Protein AF-A0A357L5Q2-F1 (afdb_monomer_lite)

Sequence (98 aa):
MSYLEINDPRYGQFDAEALRKRGLELRETYQNAAPFPHIAIDDFLPAQLLDLCLAEFPAKADPDSRTFDRDQERFKTSFNPDYLSPPLRAFFYSLNSR

Secondary structure (DSSP, 8-state):
--SS--SBTTTTB--HHHHHHHHHHHHHHHHH-SSSS----TT-S-HHHHHHHHHHS-SS--TT-EE--STTTTT-EE--GGGS-HHHHHHHHHTS--

Radius of gyration: 16.2 Å; chains: 1; bounding box: 35×40×32 Å

Foldseek 3Di:
DALFDQPDLLQQAGDPVVVVVSCVVCVCVQCPDPPHRDDDGPNNDPVVSVVVCVVFPDPDADPPKDADDDPVRHRDIDHDLVPTDSSSSSNVVNPDDD

pLDDT: mean 89.36, std 9.87, range [54.5, 98.25]

Structure (mmCIF, N/CA/C/O backbone):
data_AF-A0A357L5Q2-F1
#
_entry.id   AF-A0A357L5Q2-F1
#
loop_
_atom_site.group_PDB
_atom_site.id
_atom_site.type_symbol
_atom_site.label_atom_id
_atom_site.label_alt_id
_atom_site.label_comp_id
_atom_site.label_asym_id
_atom_site.label_entity_id
_atom_site.label_seq_id
_atom_site.pdbx_PDB_ins_code
_atom_site.Cartn_x
_atom_site.Cartn_y
_atom_site.Cartn_z
_atom_site.occupancy
_atom_site.B_iso_or_equiv
_atom_site.auth_seq_id
_atom_site.auth_comp_id
_atom_site.auth_asym_id
_atom_site.auth_atom_id
_atom_site.pdbx_PDB_model_num
ATOM 1 N N . MET A 1 1 ? -13.020 10.917 -5.264 1.00 75.12 1 MET A N 1
ATOM 2 C CA . MET A 1 1 ? -11.844 11.562 -4.634 1.00 75.12 1 MET A CA 1
ATOM 3 C C . MET A 1 1 ? -11.209 10.494 -3.772 1.00 75.12 1 MET A C 1
ATOM 5 O O . MET A 1 1 ? -11.973 9.775 -3.143 1.00 75.12 1 MET A O 1
ATOM 9 N N . SER A 1 2 ? -9.886 10.332 -3.794 1.00 87.38 2 SER A N 1
ATOM 10 C CA . SER A 1 2 ? -9.247 9.295 -2.981 1.00 87.38 2 SER A CA 1
ATOM 11 C C . SER A 1 2 ? -9.364 9.603 -1.490 1.00 87.38 2 SER A C 1
ATOM 13 O O . SER A 1 2 ? -9.449 10.765 -1.092 1.00 87.38 2 SER A O 1
ATOM 15 N N . TYR A 1 3 ? -9.368 8.558 -0.667 1.00 89.56 3 TYR A N 1
ATOM 16 C CA . TYR A 1 3 ? -9.399 8.680 0.784 1.00 89.56 3 TYR A CA 1
ATOM 17 C C . TYR A 1 3 ? -8.093 9.270 1.328 1.00 89.56 3 TYR A C 1
ATOM 19 O O . TYR A 1 3 ? -8.112 10.179 2.164 1.00 89.56 3 TYR A O 1
ATOM 27 N N . LEU A 1 4 ? -6.956 8.764 0.836 1.00 88.00 4 LEU A N 1
ATOM 28 C CA . LEU A 1 4 ? -5.644 9.327 1.119 1.00 88.00 4 LEU A CA 1
ATOM 29 C C . LEU A 1 4 ? -5.232 10.325 0.039 1.00 88.00 4 LEU A C 1
ATOM 31 O O . LEU A 1 4 ? -5.414 10.094 -1.160 1.00 88.00 4 LEU A O 1
ATOM 35 N N . GLU A 1 5 ? -4.620 11.415 0.487 1.00 80.69 5 GLU A N 1
ATOM 36 C CA . GLU A 1 5 ? -3.952 12.391 -0.366 1.00 80.69 5 GLU A CA 1
ATOM 37 C C . GLU A 1 5 ? -2.437 12.203 -0.244 1.00 80.69 5 GLU A C 1
ATOM 39 O O . GLU A 1 5 ? -1.910 11.946 0.841 1.00 80.69 5 GLU A O 1
ATOM 44 N N . ILE A 1 6 ? -1.735 12.292 -1.374 1.00 76.00 6 ILE A N 1
ATOM 45 C CA . ILE A 1 6 ? -0.275 12.181 -1.440 1.00 76.00 6 ILE A CA 1
ATOM 46 C C . ILE A 1 6 ? 0.258 13.555 -1.825 1.00 76.00 6 ILE A C 1
ATOM 48 O O . ILE A 1 6 ? -0.029 14.048 -2.915 1.00 76.00 6 ILE A O 1
ATOM 52 N N . ASN A 1 7 ? 1.032 14.163 -0.926 1.00 68.88 7 ASN A N 1
ATOM 53 C CA . ASN A 1 7 ? 1.482 15.550 -1.061 1.00 68.88 7 ASN A CA 1
ATOM 54 C C . ASN A 1 7 ? 2.486 15.753 -2.206 1.00 68.88 7 ASN A C 1
ATOM 56 O O . ASN A 1 7 ? 2.538 16.834 -2.788 1.00 68.88 7 ASN A O 1
ATOM 60 N N . ASP A 1 8 ? 3.272 14.726 -2.552 1.00 67.38 8 ASP A N 1
ATOM 61 C CA . ASP A 1 8 ? 4.082 14.719 -3.774 1.00 67.38 8 ASP A CA 1
ATOM 62 C C . ASP A 1 8 ? 4.066 13.324 -4.430 1.00 67.38 8 ASP A C 1
ATOM 64 O O . ASP A 1 8 ? 4.681 12.390 -3.899 1.00 67.38 8 ASP A O 1
ATOM 68 N N . PRO A 1 9 ? 3.415 13.157 -5.596 1.00 56.22 9 PRO A N 1
ATOM 69 C CA . PRO A 1 9 ? 3.390 11.881 -6.310 1.00 56.22 9 PRO A CA 1
ATOM 70 C C . PRO A 1 9 ? 4.777 11.423 -6.796 1.00 56.22 9 PRO A C 1
ATOM 72 O O . PRO A 1 9 ? 4.940 10.253 -7.126 1.00 56.22 9 PRO A O 1
ATOM 75 N N . ARG A 1 10 ? 5.796 12.296 -6.816 1.00 54.50 10 ARG A N 1
ATOM 76 C CA . ARG A 1 10 ? 7.177 11.941 -7.197 1.00 54.50 10 ARG A CA 1
ATOM 77 C C . ARG A 1 10 ? 7.962 11.277 -6.067 1.00 54.50 10 ARG A C 1
ATOM 79 O O . ARG A 1 10 ? 8.932 10.579 -6.347 1.00 54.50 10 ARG A O 1
ATOM 86 N N . TYR A 1 11 ? 7.565 11.498 -4.812 1.00 58.81 11 TYR A N 1
ATOM 87 C CA . TYR A 1 11 ? 8.272 10.981 -3.633 1.00 58.81 11 TYR A CA 1
ATOM 88 C C . TYR A 1 11 ? 7.396 10.131 -2.708 1.00 58.81 11 TYR A C 1
ATOM 90 O O . TYR A 1 11 ? 7.904 9.606 -1.720 1.00 58.81 11 TYR A O 1
ATOM 98 N N . GLY A 1 12 ? 6.097 10.002 -3.001 1.00 58.94 12 GLY A N 1
ATOM 99 C CA . GLY A 1 12 ? 5.170 9.154 -2.251 1.00 58.94 12 GLY A CA 1
ATOM 100 C C . GLY A 1 12 ? 4.988 9.569 -0.792 1.00 58.94 12 GLY A C 1
ATOM 101 O O . GLY A 1 12 ? 4.481 8.782 -0.001 1.00 58.94 12 GLY A O 1
ATOM 102 N N . GLN A 1 13 ? 5.424 10.768 -0.400 1.00 70.75 13 GLN A N 1
ATOM 103 C CA . GLN A 1 13 ? 5.435 11.160 1.004 1.00 70.75 13 GLN A CA 1
ATOM 104 C C . GLN A 1 13 ? 4.014 11.439 1.480 1.00 70.75 13 GLN A C 1
ATOM 106 O O . GLN A 1 13 ? 3.340 12.354 1.001 1.00 70.75 13 GLN A O 1
ATOM 111 N N . PHE A 1 14 ? 3.581 10.635 2.441 1.00 80.06 14 PHE A N 1
ATOM 112 C CA . PHE A 1 14 ? 2.357 10.882 3.172 1.00 80.06 14 PHE A CA 1
ATOM 113 C C . PHE A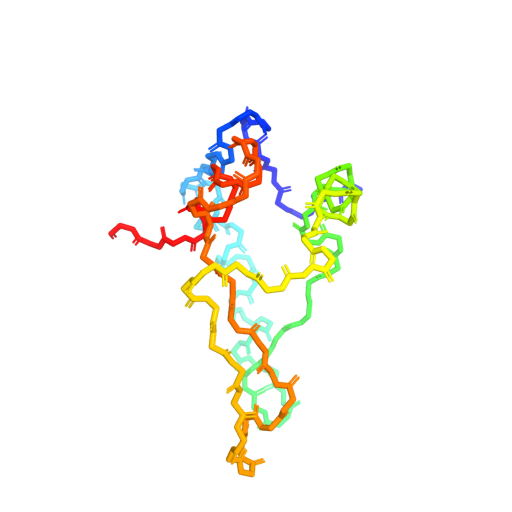 1 14 ? 2.583 11.953 4.235 1.00 80.06 14 PHE A C 1
ATOM 115 O O . PHE A 1 14 ? 3.619 11.980 4.903 1.00 80.06 14 PHE A O 1
ATOM 122 N N . ASP A 1 15 ? 1.578 12.796 4.436 1.00 84.44 15 ASP A N 1
ATOM 123 C CA . ASP A 1 15 ? 1.506 13.637 5.622 1.00 84.44 15 ASP A CA 1
ATOM 124 C C . ASP A 1 15 ? 1.113 12.777 6.827 1.00 84.44 15 ASP A C 1
ATOM 126 O O . ASP A 1 15 ? -0.023 12.311 6.937 1.00 84.44 15 ASP A O 1
ATOM 130 N N . ALA A 1 16 ? 2.062 12.551 7.734 1.00 83.69 16 ALA A N 1
ATOM 131 C CA . ALA A 1 16 ? 1.845 11.722 8.913 1.00 83.69 16 ALA A CA 1
ATOM 132 C C . ALA A 1 16 ? 0.735 12.264 9.832 1.00 83.69 16 ALA A C 1
ATOM 134 O O . ALA A 1 16 ? 0.016 11.476 10.452 1.00 83.69 16 ALA A O 1
ATOM 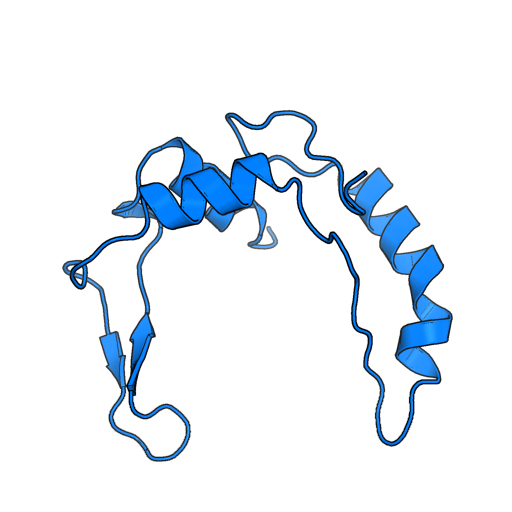135 N N . GLU A 1 17 ? 0.569 13.587 9.924 1.00 87.62 17 GLU A N 1
ATOM 136 C CA . GLU A 1 17 ? -0.477 14.200 10.741 1.00 87.62 17 GLU A CA 1
ATOM 137 C C . GLU A 1 17 ? -1.850 13.998 10.093 1.00 87.62 17 GLU A C 1
ATOM 139 O O . GLU A 1 17 ? -2.790 13.542 10.758 1.00 87.62 17 GLU A O 1
ATOM 144 N N . ALA A 1 18 ? -1.948 14.231 8.780 1.00 88.19 18 ALA A N 1
ATOM 145 C CA . ALA A 1 18 ? -3.174 13.973 8.030 1.00 88.19 18 ALA A CA 1
ATOM 146 C C . ALA A 1 18 ? -3.569 12.487 8.089 1.00 88.19 18 ALA A C 1
ATOM 148 O O . ALA A 1 18 ? -4.726 12.168 8.372 1.00 88.19 18 ALA A O 1
ATOM 149 N N . LEU A 1 19 ? -2.610 11.567 7.914 1.00 88.31 19 LEU A N 1
ATOM 150 C CA . LEU A 1 19 ? -2.844 10.126 8.045 1.00 88.31 19 LEU A CA 1
ATOM 151 C C . LEU A 1 19 ? -3.334 9.746 9.441 1.00 88.31 19 LEU A C 1
ATOM 153 O O . LEU A 1 19 ? -4.278 8.968 9.577 1.00 88.31 19 LEU A O 1
ATOM 157 N N . ARG A 1 20 ? -2.725 10.303 10.493 1.00 90.19 20 ARG A N 1
ATOM 158 C CA . ARG A 1 20 ? -3.146 10.037 11.872 1.00 90.19 20 ARG A CA 1
ATOM 159 C C . ARG A 1 20 ? -4.586 10.485 12.100 1.00 90.19 20 ARG A C 1
ATOM 161 O O . ARG A 1 20 ? -5.352 9.750 12.723 1.00 90.19 20 ARG A O 1
ATOM 168 N N . LYS A 1 21 ? -4.970 11.651 11.576 1.00 93.25 21 LYS A N 1
ATOM 169 C CA . LYS A 1 21 ? -6.350 12.142 11.642 1.00 93.25 21 LYS A CA 1
ATOM 170 C C . LYS A 1 21 ? -7.317 11.186 10.935 1.00 93.25 21 LYS A C 1
ATOM 172 O O . LYS A 1 21 ? -8.288 10.757 11.553 1.00 93.25 21 LYS A O 1
ATOM 177 N N . ARG A 1 22 ? -7.000 10.767 9.705 1.00 92.31 22 ARG A N 1
ATOM 178 C CA . ARG A 1 22 ? -7.778 9.762 8.953 1.00 92.31 22 ARG A CA 1
ATOM 179 C C . ARG A 1 22 ? -7.899 8.429 9.692 1.00 92.31 22 ARG A C 1
ATOM 181 O O . ARG A 1 22 ? -8.951 7.800 9.669 1.00 92.31 22 ARG A O 1
ATOM 188 N N . GLY A 1 23 ? -6.841 7.989 10.368 1.00 92.50 23 GLY A N 1
ATOM 189 C CA . GLY A 1 23 ? -6.872 6.774 11.183 1.00 92.50 23 GLY A CA 1
ATOM 190 C C . GLY A 1 23 ? -7.811 6.890 12.387 1.00 92.50 23 GLY A C 1
ATOM 191 O O . GLY A 1 23 ? -8.524 5.941 12.706 1.00 92.50 23 GLY A O 1
ATOM 192 N N . LEU A 1 24 ? -7.853 8.058 13.039 1.00 95.94 24 LEU A N 1
ATOM 193 C CA . LEU A 1 24 ? -8.775 8.316 14.151 1.00 95.94 24 LEU A CA 1
ATOM 194 C C . LEU A 1 24 ? -10.240 8.329 13.696 1.00 95.94 24 LEU A C 1
ATOM 196 O O . LEU A 1 24 ? -11.082 7.803 14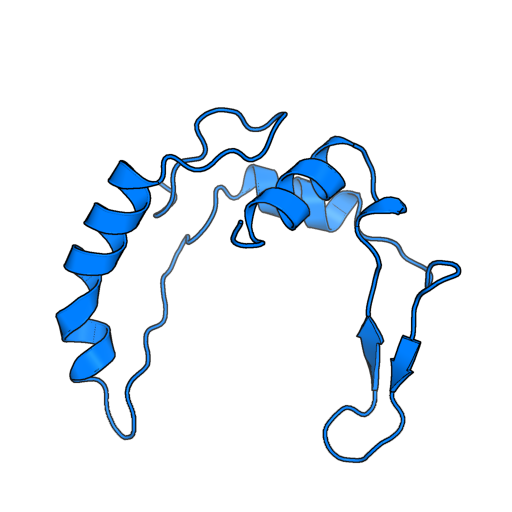.418 1.00 95.94 24 LEU A O 1
ATOM 200 N N . GLU A 1 25 ? -10.527 8.858 12.502 1.00 95.50 25 GLU A N 1
ATOM 201 C CA . GLU A 1 25 ? -11.871 8.857 11.897 1.00 95.50 25 GLU A CA 1
ATOM 202 C C . GLU A 1 25 ? -12.417 7.429 11.698 1.00 95.50 25 GLU A C 1
ATOM 204 O O . GLU A 1 25 ? -13.603 7.184 11.902 1.00 95.50 25 GLU A O 1
ATOM 209 N N . LEU A 1 26 ? -11.552 6.466 11.360 1.00 96.50 26 LEU A N 1
ATOM 210 C CA . LEU A 1 26 ? -11.937 5.073 11.081 1.00 96.50 26 LEU A CA 1
ATOM 211 C C . LEU A 1 26 ? -11.846 4.137 12.291 1.00 96.50 26 LEU A C 1
ATOM 213 O O . LEU A 1 26 ? -12.199 2.958 12.192 1.00 96.50 26 LEU A O 1
ATOM 217 N N . ARG A 1 27 ? -11.361 4.640 13.431 1.00 97.31 27 ARG A N 1
ATOM 218 C CA . ARG A 1 27 ? -11.050 3.829 14.612 1.00 97.31 27 ARG A CA 1
ATOM 219 C C . ARG A 1 27 ? -12.248 3.013 15.087 1.00 97.31 27 ARG A C 1
ATOM 221 O O . ARG A 1 27 ? -12.104 1.815 15.313 1.00 97.31 27 ARG A O 1
ATOM 228 N N . GLU A 1 28 ? -13.401 3.650 15.265 1.00 97.88 28 GLU A N 1
ATOM 229 C CA . GLU A 1 28 ? -14.590 2.974 15.794 1.00 97.88 28 GLU A CA 1
ATOM 230 C C . GLU A 1 28 ? -15.135 1.939 14.810 1.00 97.88 28 GLU A C 1
ATOM 232 O O . GLU A 1 28 ? -15.468 0.829 15.222 1.00 97.88 28 GLU A O 1
ATOM 237 N N . THR A 1 29 ? -15.154 2.262 13.513 1.00 97.44 29 THR A N 1
ATOM 238 C CA . THR A 1 29 ? -15.563 1.332 12.454 1.00 97.44 29 THR A CA 1
ATOM 239 C C . THR A 1 29 ? -14.699 0.076 12.465 1.00 97.44 29 THR A C 1
ATOM 241 O O . THR A 1 29 ? -15.235 -1.026 12.487 1.00 97.44 29 THR A O 1
ATOM 244 N N . TYR A 1 30 ? -13.372 0.229 12.528 1.00 98.06 30 TYR A N 1
ATOM 245 C CA . TYR A 1 30 ? -12.454 -0.906 12.622 1.00 98.06 30 TYR A CA 1
ATOM 246 C C . TYR A 1 30 ? -12.671 -1.725 13.903 1.00 98.06 30 TYR A C 1
ATOM 248 O O . TYR A 1 30 ? -12.777 -2.947 13.842 1.00 98.06 30 TYR A O 1
ATOM 256 N N . GLN A 1 31 ? -12.736 -1.062 15.066 1.00 98.25 31 GLN A N 1
ATOM 257 C CA . GLN A 1 31 ? -12.803 -1.726 16.375 1.00 98.25 31 GLN A CA 1
ATOM 258 C C . GLN A 1 31 ? -14.097 -2.517 16.582 1.00 98.25 31 GLN A C 1
ATOM 260 O O . GLN A 1 31 ? -14.065 -3.566 17.222 1.00 98.25 31 GLN A O 1
ATOM 265 N N . ASN A 1 32 ? -15.212 -2.017 16.052 1.00 98.12 32 ASN A N 1
ATOM 266 C CA . ASN A 1 32 ? -16.537 -2.588 16.279 1.00 98.12 32 ASN A CA 1
ATOM 267 C C . ASN A 1 32 ? -16.998 -3.530 15.160 1.00 98.12 32 ASN A C 1
ATOM 269 O O . ASN A 1 32 ? -18.093 -4.089 15.249 1.00 98.12 32 ASN A O 1
ATOM 273 N N . ALA A 1 33 ? -16.199 -3.711 14.106 1.00 98.12 33 ALA A N 1
ATOM 274 C CA . ALA A 1 33 ? -16.538 -4.643 13.045 1.00 98.12 33 ALA A CA 1
ATOM 275 C C . ALA A 1 33 ? -16.553 -6.094 13.563 1.00 98.12 33 ALA A C 1
ATOM 277 O O . ALA A 1 33 ? -15.733 -6.498 14.390 1.00 98.12 33 ALA A O 1
ATOM 278 N N . ALA A 1 34 ? -17.501 -6.886 13.062 1.00 95.81 34 ALA A N 1
ATOM 279 C CA . ALA A 1 34 ? -17.722 -8.276 13.455 1.00 95.81 34 ALA A CA 1
ATOM 280 C C . ALA A 1 34 ? -17.567 -9.205 12.240 1.00 95.81 34 ALA A C 1
ATOM 282 O O . ALA A 1 34 ? -17.939 -8.809 11.135 1.00 95.81 34 ALA A O 1
ATOM 283 N N . PRO A 1 35 ? -17.059 -10.440 12.405 1.00 96.50 35 PRO A N 1
ATOM 284 C CA . PRO A 1 35 ? -16.811 -11.156 13.667 1.00 96.50 35 PRO A CA 1
ATOM 285 C C . PRO A 1 35 ? -15.454 -10.863 14.334 1.00 96.50 35 PRO A C 1
ATOM 287 O O . PRO A 1 35 ? -15.172 -11.389 15.407 1.00 96.50 35 PRO A O 1
ATOM 290 N N . PHE A 1 36 ? -14.619 -10.035 13.714 1.00 97.44 36 PHE A N 1
ATOM 291 C CA . PHE A 1 36 ? -13.341 -9.562 14.246 1.00 97.44 36 PHE A CA 1
ATOM 292 C C . PHE A 1 36 ? -13.067 -8.140 13.732 1.00 97.44 36 PHE A C 1
ATOM 294 O O . PHE A 1 36 ? -13.623 -7.775 12.692 1.00 97.44 36 PHE A O 1
ATOM 301 N N . PRO A 1 37 ? -12.197 -7.357 14.398 1.00 98.25 37 PRO A N 1
ATOM 302 C CA . PRO A 1 37 ? -11.861 -6.005 13.961 1.00 98.25 37 PRO A CA 1
ATOM 303 C C . PRO A 1 37 ? -11.316 -5.972 12.529 1.00 98.25 37 PRO A C 1
ATOM 305 O O . PRO A 1 37 ? -10.308 -6.612 12.225 1.00 98.25 37 PRO A O 1
ATOM 308 N N . HIS A 1 38 ? -11.994 -5.245 11.646 1.00 97.44 38 HIS A N 1
ATOM 309 C CA . HIS A 1 38 ? -11.624 -5.094 10.241 1.00 97.44 38 HIS A CA 1
ATOM 310 C C . HIS A 1 38 ? -12.261 -3.838 9.646 1.00 97.44 38 HIS A C 1
ATOM 312 O O . HIS A 1 38 ? -13.232 -3.303 10.174 1.00 97.44 38 HIS A O 1
ATOM 318 N N . ILE A 1 39 ? -11.720 -3.367 8.526 1.00 97.38 39 ILE A N 1
ATOM 319 C CA . ILE A 1 39 ? -12.325 -2.299 7.736 1.00 97.38 39 ILE A CA 1
ATOM 320 C C . ILE A 1 39 ? -11.923 -2.452 6.269 1.00 97.38 39 ILE A C 1
ATOM 322 O O . ILE A 1 39 ? -10.802 -2.865 5.975 1.00 97.38 39 ILE A O 1
ATOM 326 N N . ALA A 1 40 ? -12.836 -2.117 5.361 1.00 95.50 40 ALA A N 1
ATOM 327 C CA . ALA A 1 40 ? -12.542 -1.886 3.953 1.00 95.50 40 ALA A CA 1
ATOM 328 C C . ALA A 1 40 ? -12.655 -0.381 3.688 1.00 95.50 40 ALA A C 1
ATOM 330 O O . ALA A 1 40 ? -13.591 0.258 4.167 1.00 95.50 40 ALA A O 1
ATOM 331 N N . ILE A 1 41 ? -11.680 0.183 2.978 1.00 95.56 41 ILE A N 1
ATOM 332 C CA . ILE A 1 41 ? -11.640 1.609 2.652 1.00 95.56 41 ILE A CA 1
ATOM 333 C C . ILE A 1 41 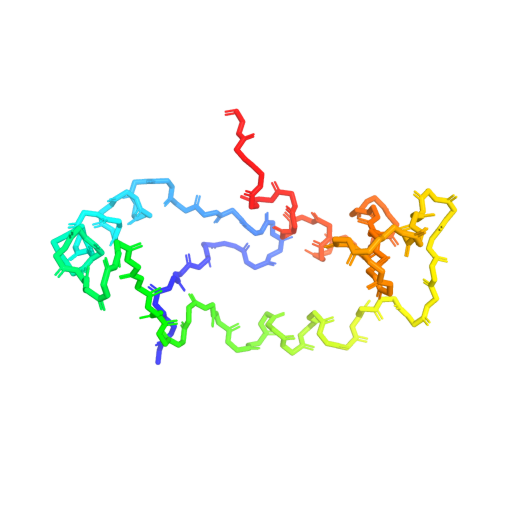? -11.680 1.724 1.135 1.00 95.56 41 ILE A C 1
ATOM 335 O O . ILE A 1 41 ? -10.722 1.343 0.459 1.00 95.56 41 ILE A O 1
ATOM 339 N N . ASP A 1 42 ? -12.790 2.236 0.618 1.00 94.81 42 ASP A N 1
ATOM 340 C CA . ASP A 1 42 ? -12.941 2.496 -0.808 1.00 94.81 42 ASP A CA 1
ATOM 341 C C . ASP A 1 42 ? -12.072 3.680 -1.240 1.00 94.81 42 ASP A C 1
ATOM 343 O O . ASP A 1 42 ? -11.772 4.580 -0.450 1.00 94.81 42 ASP A O 1
ATOM 347 N N . ASP A 1 43 ? -11.644 3.658 -2.504 1.00 94.38 43 ASP A N 1
ATOM 348 C CA . ASP A 1 43 ? -10.808 4.699 -3.109 1.00 94.38 43 ASP A CA 1
ATOM 349 C C . ASP A 1 43 ? -9.569 5.056 -2.262 1.00 94.38 43 ASP A C 1
ATOM 351 O O . ASP A 1 43 ? -9.177 6.219 -2.166 1.00 94.38 43 ASP A O 1
ATOM 355 N N . PHE A 1 44 ? -8.945 4.059 -1.616 1.00 92.12 44 PHE A N 1
ATOM 356 C CA . PHE A 1 44 ? -7.885 4.275 -0.622 1.00 92.12 44 PHE A CA 1
ATOM 357 C C . PHE A 1 44 ? -6.739 5.166 -1.131 1.00 92.12 44 PHE A C 1
ATOM 359 O O . PHE A 1 44 ? -6.287 6.058 -0.415 1.00 92.12 44 PHE A O 1
ATOM 366 N N . LEU A 1 45 ? -6.309 4.960 -2.378 1.00 90.19 45 LEU A N 1
ATOM 367 C CA . LEU A 1 45 ? -5.241 5.710 -3.042 1.00 90.19 45 LEU A CA 1
ATOM 368 C C . LEU A 1 45 ? -5.758 6.406 -4.313 1.00 90.19 45 LEU A C 1
ATOM 370 O O . LEU A 1 45 ? -6.745 5.955 -4.897 1.00 90.19 45 LEU A O 1
ATOM 374 N N . PRO A 1 46 ? -5.083 7.470 -4.789 1.00 89.69 46 PRO A N 1
ATOM 375 C CA . PRO A 1 46 ? -5.380 8.070 -6.087 1.00 89.69 46 PRO A CA 1
ATOM 376 C C . PRO A 1 46 ? -5.287 7.043 -7.225 1.00 89.69 46 PRO A C 1
ATOM 378 O O . PRO A 1 46 ? -4.270 6.363 -7.366 1.00 89.69 46 PRO A O 1
ATOM 381 N N . ALA A 1 47 ? -6.317 6.968 -8.072 1.00 91.31 47 ALA A N 1
ATOM 382 C CA . ALA A 1 47 ? -6.380 6.002 -9.173 1.00 91.31 47 ALA A CA 1
ATOM 383 C C . ALA A 1 47 ? -5.166 6.089 -10.116 1.00 91.31 47 ALA A C 1
ATOM 385 O O . ALA A 1 47 ? -4.626 5.064 -10.509 1.00 91.31 47 ALA A O 1
ATOM 386 N N . GLN A 1 48 ? -4.658 7.298 -10.385 1.00 89.44 48 GLN A N 1
ATOM 387 C CA . GLN A 1 48 ? -3.510 7.502 -11.276 1.00 89.44 48 GLN A CA 1
ATOM 388 C C . GLN A 1 48 ? -2.225 6.845 -10.753 1.00 89.44 48 GLN A C 1
ATOM 390 O O . GLN A 1 48 ? -1.375 6.432 -11.538 1.00 89.44 48 GLN A O 1
ATOM 395 N N . LEU A 1 49 ? -2.070 6.745 -9.429 1.00 88.62 49 LEU A N 1
ATOM 396 C CA . LEU A 1 49 ? -0.942 6.036 -8.832 1.00 88.62 49 LEU A CA 1
ATOM 397 C C . LEU A 1 49 ? -1.090 4.522 -9.012 1.00 88.62 49 LEU A C 1
ATOM 399 O O . LEU A 1 49 ? -0.107 3.843 -9.295 1.00 88.62 49 LEU A O 1
ATOM 403 N N . LEU A 1 50 ? -2.313 4.000 -8.889 1.00 91.19 50 LEU A N 1
ATOM 404 C CA . LEU A 1 50 ? -2.600 2.586 -9.131 1.00 91.19 50 LEU A CA 1
ATOM 405 C C . LEU A 1 50 ? -2.396 2.221 -10.608 1.00 91.19 50 LEU A C 1
ATOM 407 O O . LEU A 1 50 ? -1.803 1.184 -10.894 1.00 91.19 50 LEU A O 1
ATOM 411 N N . ASP A 1 51 ? -2.801 3.096 -11.530 1.00 93.94 51 ASP A N 1
ATOM 412 C CA . ASP A 1 51 ? -2.552 2.938 -12.966 1.00 93.94 51 ASP A CA 1
ATOM 413 C C . ASP A 1 51 ? -1.047 2.874 -13.268 1.00 93.94 51 ASP A C 1
ATOM 415 O O . ASP A 1 51 ? -0.602 2.022 -14.038 1.00 93.94 51 ASP A O 1
ATOM 419 N N . LEU A 1 52 ? -0.243 3.724 -12.615 1.00 91.88 52 LEU A N 1
ATOM 420 C CA . LEU A 1 52 ? 1.216 3.687 -12.725 1.00 91.88 52 LEU A CA 1
ATOM 421 C C . LEU A 1 52 ? 1.792 2.373 -12.180 1.00 91.88 52 LEU A C 1
ATOM 423 O O . LEU A 1 52 ? 2.636 1.758 -12.829 1.00 91.88 52 LEU A O 1
ATOM 427 N N . CYS A 1 53 ? 1.313 1.911 -11.019 1.00 92.62 53 CYS A N 1
ATOM 428 C CA . CYS A 1 53 ? 1.709 0.615 -10.474 1.00 92.62 53 CYS A CA 1
ATOM 429 C C . CYS A 1 53 ? 1.404 -0.516 -11.458 1.00 92.62 53 CYS A C 1
ATOM 431 O O . CYS A 1 53 ? 2.274 -1.343 -11.680 1.00 92.62 53 CYS A O 1
ATOM 433 N N . LEU A 1 54 ? 0.219 -0.546 -12.072 1.00 94.12 54 LEU A N 1
ATOM 434 C CA . LEU A 1 54 ? -0.150 -1.576 -13.049 1.00 94.12 54 LEU A CA 1
ATOM 435 C C . LEU A 1 54 ? 0.714 -1.523 -14.313 1.00 94.12 54 LEU A C 1
ATOM 437 O O . LEU A 1 54 ? 1.113 -2.570 -14.821 1.00 94.12 54 LEU A O 1
ATOM 441 N N . ALA A 1 55 ? 1.001 -0.322 -14.814 1.00 95.44 55 ALA A N 1
ATOM 442 C CA . ALA A 1 55 ? 1.801 -0.132 -16.018 1.00 95.44 55 ALA A CA 1
ATOM 443 C C . ALA A 1 55 ? 3.271 -0.541 -15.825 1.00 95.44 55 ALA A C 1
ATOM 445 O O . ALA A 1 55 ? 3.895 -1.046 -16.757 1.00 95.44 55 ALA A O 1
ATOM 446 N N . GLU A 1 56 ? 3.820 -0.321 -14.628 1.00 93.81 56 GLU A N 1
ATOM 447 C CA . GLU A 1 56 ? 5.244 -0.518 -14.339 1.00 93.81 56 GLU A CA 1
ATOM 448 C C . GLU A 1 56 ? 5.537 -1.740 -13.455 1.00 93.81 56 GLU A C 1
ATOM 450 O O . GLU A 1 56 ? 6.706 -2.017 -13.169 1.00 93.81 56 GLU A O 1
ATOM 455 N N . PHE A 1 57 ? 4.516 -2.494 -13.025 1.00 91.88 57 PHE A N 1
ATOM 456 C CA . PHE A 1 57 ? 4.732 -3.696 -12.221 1.00 91.88 57 PHE A CA 1
ATOM 457 C C . PHE A 1 57 ? 5.574 -4.717 -13.004 1.00 91.88 57 PHE A C 1
ATOM 459 O O . PHE A 1 57 ? 5.284 -5.004 -14.171 1.00 91.88 57 PHE A O 1
ATOM 466 N N . PRO A 1 58 ? 6.618 -5.299 -12.392 1.00 91.94 58 PRO A N 1
ATOM 467 C CA . PRO A 1 58 ? 7.528 -6.182 -13.101 1.00 91.94 58 PRO A CA 1
ATOM 468 C C . PRO A 1 58 ? 6.823 -7.463 -13.567 1.00 91.94 58 PRO A C 1
ATOM 470 O O . PRO A 1 58 ? 6.260 -8.220 -12.781 1.00 91.94 58 PRO A O 1
ATOM 473 N N . ALA A 1 59 ? 6.921 -7.756 -14.866 1.00 90.75 59 ALA A N 1
ATOM 474 C CA . ALA A 1 59 ? 6.395 -8.994 -15.451 1.00 90.75 59 ALA A CA 1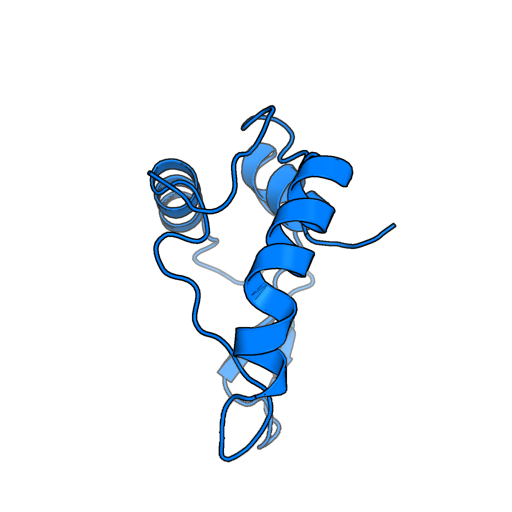
ATOM 475 C C . ALA A 1 59 ? 7.217 -10.246 -15.082 1.00 90.75 59 ALA A C 1
ATOM 477 O O . ALA A 1 59 ? 6.785 -11.373 -15.323 1.00 90.75 59 ALA A O 1
ATOM 478 N N . LYS A 1 60 ? 8.432 -10.061 -14.553 1.00 93.12 60 LYS A N 1
ATOM 479 C CA . LYS A 1 60 ? 9.348 -11.131 -14.147 1.00 93.12 60 LYS A CA 1
ATOM 480 C C . LYS A 1 60 ? 9.896 -10.837 -12.760 1.00 93.12 60 LYS A C 1
ATOM 482 O O . LYS A 1 60 ? 10.091 -9.678 -12.417 1.00 93.12 60 LYS A O 1
ATOM 487 N N . ALA A 1 61 ? 10.184 -11.899 -12.018 1.00 93.94 61 ALA A N 1
ATOM 488 C CA . ALA A 1 61 ? 10.904 -11.835 -10.755 1.00 93.94 61 ALA A CA 1
ATOM 489 C C . ALA A 1 61 ? 12.239 -11.078 -10.905 1.00 93.94 61 ALA A C 1
ATOM 491 O O . ALA A 1 61 ? 12.945 -11.242 -11.905 1.00 93.94 61 ALA A O 1
ATOM 492 N N . ASP A 1 62 ? 12.559 -10.258 -9.909 1.00 95.06 62 ASP A N 1
ATOM 493 C CA . ASP A 1 62 ? 13.854 -9.597 -9.756 1.00 95.06 62 ASP A CA 1
ATOM 494 C C . ASP A 1 62 ? 14.907 -10.558 -9.147 1.00 95.06 62 ASP A C 1
ATOM 496 O O . ASP A 1 62 ? 14.547 -11.649 -8.695 1.00 95.06 62 ASP A O 1
ATOM 500 N N . PRO A 1 63 ? 16.211 -10.215 -9.151 1.00 95.31 63 PRO A N 1
ATOM 501 C CA . PRO A 1 63 ? 17.262 -11.092 -8.624 1.00 95.31 63 PRO A CA 1
ATOM 502 C C . PRO A 1 63 ? 17.101 -11.504 -7.152 1.00 95.31 63 PRO A C 1
ATOM 504 O O . PRO A 1 63 ? 17.552 -12.590 -6.790 1.00 95.31 63 PRO A O 1
ATOM 507 N N . ASP A 1 64 ? 16.448 -10.676 -6.329 1.00 95.75 64 ASP A N 1
ATOM 508 C CA . ASP A 1 64 ? 16.210 -10.936 -4.903 1.00 95.75 64 ASP A CA 1
ATOM 509 C C . ASP A 1 64 ? 14.791 -11.469 -4.632 1.00 95.75 64 ASP A C 1
ATOM 511 O O . ASP A 1 64 ? 14.414 -11.728 -3.483 1.00 95.75 64 ASP A O 1
ATOM 515 N N . SER A 1 65 ? 13.983 -11.650 -5.679 1.00 95.19 65 SER A N 1
ATOM 516 C CA . SER A 1 65 ? 12.634 -12.182 -5.560 1.00 95.19 65 SER A CA 1
ATOM 517 C C . SER A 1 65 ? 12.649 -13.599 -5.000 1.00 95.19 65 SER A C 1
ATOM 519 O O . SER A 1 65 ? 13.400 -14.476 -5.435 1.00 95.19 65 SER A O 1
ATOM 521 N N . ARG A 1 66 ? 11.718 -13.870 -4.085 1.00 94.12 66 ARG A N 1
ATOM 522 C CA . ARG A 1 66 ? 11.495 -15.201 -3.526 1.00 94.12 66 ARG A CA 1
ATOM 523 C C . ARG A 1 66 ? 10.092 -15.663 -3.867 1.00 94.12 66 ARG A C 1
ATOM 525 O O . ARG A 1 66 ? 9.118 -15.021 -3.487 1.00 94.12 66 ARG A O 1
ATOM 532 N N . THR A 1 67 ? 10.000 -16.791 -4.566 1.00 94.06 67 THR A N 1
ATOM 533 C CA . THR A 1 67 ? 8.734 -17.510 -4.750 1.00 94.06 67 THR A CA 1
ATOM 534 C C . THR A 1 67 ? 8.600 -18.550 -3.650 1.00 94.06 67 THR A C 1
ATOM 536 O O . THR A 1 67 ? 9.545 -19.291 -3.370 1.00 94.06 67 THR A O 1
ATOM 539 N N . PHE A 1 68 ? 7.443 -18.587 -3.005 1.00 94.00 68 PHE A N 1
ATOM 540 C CA . PHE A 1 68 ? 7.208 -19.464 -1.869 1.00 94.00 68 PHE A CA 1
ATOM 541 C C . PHE A 1 68 ? 6.435 -20.723 -2.287 1.00 94.00 68 PHE A C 1
ATOM 543 O O . PHE A 1 68 ? 5.477 -20.657 -3.058 1.00 94.00 68 PHE A O 1
ATOM 550 N N . ASP A 1 69 ? 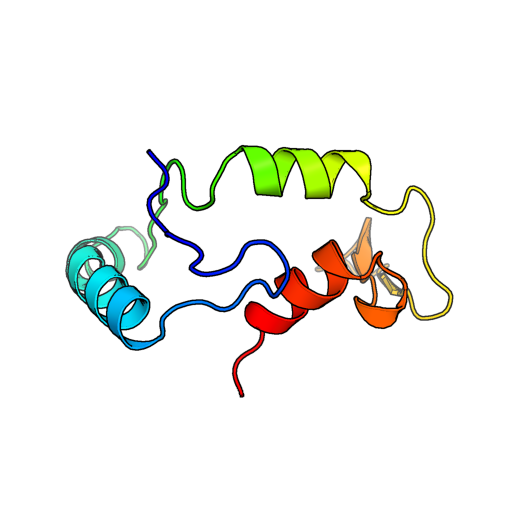6.853 -21.872 -1.749 1.00 94.12 69 ASP A N 1
ATOM 551 C CA . ASP A 1 69 ? 6.240 -23.192 -1.976 1.00 94.12 69 ASP A CA 1
ATOM 552 C C . ASP A 1 69 ? 6.000 -23.913 -0.640 1.00 94.12 69 ASP A C 1
ATOM 554 O O . ASP A 1 69 ? 6.414 -25.046 -0.411 1.00 94.12 69 ASP A O 1
ATOM 558 N N . ARG A 1 70 ? 5.389 -23.193 0.303 1.00 93.00 70 ARG A N 1
ATOM 559 C CA . ARG A 1 70 ? 4.846 -23.742 1.552 1.00 93.00 70 ARG A CA 1
ATOM 560 C C . ARG A 1 70 ? 3.348 -23.501 1.561 1.00 93.00 70 ARG A C 1
ATOM 562 O O . ARG A 1 70 ? 2.909 -22.470 1.061 1.00 93.00 70 ARG A O 1
ATOM 569 N N . ASP A 1 71 ? 2.572 -24.389 2.168 1.00 94.19 71 ASP A N 1
ATOM 570 C CA . ASP A 1 71 ? 1.103 -24.359 2.089 1.00 94.19 71 ASP A CA 1
ATOM 571 C C . ASP A 1 71 ? 0.471 -23.000 2.451 1.00 94.19 71 ASP A C 1
ATOM 573 O O . ASP A 1 71 ? -0.541 -22.616 1.873 1.00 94.19 71 ASP A O 1
ATOM 577 N N . GLN A 1 72 ? 1.076 -22.232 3.362 1.00 93.31 72 GLN A N 1
ATOM 578 C CA . GLN A 1 72 ? 0.553 -20.937 3.827 1.00 93.31 72 GLN A CA 1
ATOM 579 C C . GLN A 1 72 ? 0.835 -19.763 2.864 1.00 93.31 72 GLN A C 1
ATOM 581 O O . GLN A 1 72 ? 0.224 -18.690 2.949 1.00 93.31 72 GLN A O 1
ATOM 586 N N . GLU A 1 73 ? 1.796 -19.931 1.961 1.00 92.50 73 GLU A N 1
ATOM 587 C CA . GLU A 1 73 ? 2.358 -18.861 1.128 1.00 92.50 73 GLU A CA 1
ATOM 588 C C . GLU A 1 73 ? 2.569 -19.269 -0.332 1.00 92.50 73 GLU A C 1
ATOM 590 O O . GLU A 1 73 ? 3.091 -18.484 -1.120 1.00 92.50 73 GLU A O 1
ATOM 595 N N . ARG A 1 74 ? 2.123 -20.470 -0.706 1.00 92.69 74 ARG A N 1
ATOM 596 C CA . ARG A 1 74 ? 2.291 -21.027 -2.043 1.00 92.69 74 ARG A CA 1
ATOM 597 C C . ARG A 1 74 ? 1.810 -20.051 -3.114 1.00 92.69 74 ARG A C 1
ATOM 599 O O . ARG A 1 74 ? 0.759 -19.430 -2.965 1.00 92.69 74 ARG A O 1
ATOM 606 N N . PHE A 1 75 ? 2.585 -19.938 -4.191 1.00 92.06 75 PHE A N 1
ATOM 607 C CA . PHE A 1 75 ? 2.319 -19.057 -5.338 1.00 92.06 75 PHE A CA 1
ATOM 608 C C . PHE A 1 75 ? 2.409 -17.552 -5.054 1.00 92.06 75 PHE A C 1
ATOM 610 O O . PHE A 1 75 ? 2.027 -16.746 -5.902 1.00 92.06 75 PHE A O 1
ATOM 617 N N . LYS A 1 76 ? 2.942 -17.150 -3.898 1.00 93.62 76 LYS A N 1
ATOM 618 C CA . LYS A 1 76 ? 3.334 -15.759 -3.653 1.00 93.62 76 LYS A CA 1
ATOM 619 C C . LYS A 1 76 ? 4.770 -15.548 -4.123 1.00 93.62 76 LYS A C 1
ATOM 621 O O . LYS A 1 76 ? 5.621 -16.419 -3.929 1.00 93.62 76 LYS A O 1
ATOM 626 N N . THR A 1 77 ? 5.034 -14.369 -4.674 1.00 94.19 77 THR A N 1
ATOM 627 C CA . THR A 1 77 ? 6.378 -13.907 -5.030 1.00 94.19 77 THR A CA 1
ATOM 628 C C . THR A 1 77 ? 6.610 -12.549 -4.391 1.00 94.19 77 THR A C 1
ATOM 630 O O . THR A 1 77 ? 5.798 -11.641 -4.566 1.00 94.19 77 THR A O 1
ATOM 633 N N . SER A 1 78 ? 7.688 -12.413 -3.622 1.00 93.69 78 SER A N 1
ATOM 634 C CA . SER A 1 78 ? 8.123 -11.113 -3.109 1.00 93.69 78 SER A CA 1
ATOM 635 C C . SER A 1 78 ? 8.923 -10.369 -4.171 1.00 93.69 78 SER A C 1
ATOM 637 O O . SER A 1 78 ? 9.726 -10.994 -4.856 1.00 93.69 78 SER A O 1
ATOM 639 N N . PHE A 1 79 ? 8.759 -9.050 -4.241 1.00 94.31 79 PHE A N 1
ATOM 640 C CA . PHE A 1 79 ? 9.550 -8.168 -5.098 1.00 94.31 79 PHE A CA 1
ATOM 641 C C . PHE A 1 79 ? 10.282 -7.141 -4.243 1.00 94.31 79 PHE A C 1
ATOM 643 O O . PHE A 1 79 ? 9.709 -6.629 -3.277 1.00 94.31 79 PHE A O 1
ATOM 650 N N . ASN A 1 80 ? 11.530 -6.839 -4.591 1.00 94.06 80 ASN A N 1
ATOM 651 C CA . ASN A 1 80 ? 12.304 -5.816 -3.895 1.00 94.06 80 ASN A CA 1
ATOM 652 C C . ASN A 1 80 ? 12.086 -4.437 -4.567 1.00 94.06 80 ASN A C 1
ATOM 654 O O . ASN A 1 80 ? 12.387 -4.295 -5.758 1.00 94.06 80 ASN A O 1
ATOM 658 N N . PRO A 1 81 ? 11.595 -3.408 -3.833 1.00 93.19 81 PRO A N 1
ATOM 659 C CA . PRO A 1 81 ? 11.395 -2.060 -4.366 1.00 93.19 81 PRO A CA 1
ATOM 660 C C . PRO A 1 81 ? 12.621 -1.443 -5.047 1.00 93.19 81 PRO A C 1
ATOM 662 O O . PRO A 1 81 ? 12.456 -0.584 -5.911 1.00 93.19 81 PRO A O 1
ATOM 665 N N . ASP A 1 82 ? 13.839 -1.874 -4.710 1.00 94.62 82 ASP A N 1
ATOM 666 C CA . ASP A 1 82 ? 15.070 -1.357 -5.318 1.00 94.62 82 ASP A CA 1
ATOM 667 C C . ASP A 1 82 ? 15.168 -1.611 -6.827 1.00 94.62 82 ASP A C 1
ATOM 669 O O . ASP A 1 82 ? 15.734 -0.774 -7.540 1.00 94.62 82 ASP A O 1
ATOM 673 N N . TYR A 1 83 ? 14.555 -2.692 -7.323 1.00 95.12 83 TYR A N 1
ATOM 674 C CA . TYR A 1 83 ? 14.501 -3.015 -8.754 1.00 95.12 83 TYR A CA 1
ATOM 675 C C . TYR A 1 83 ? 13.321 -2.369 -9.489 1.00 95.12 83 TYR A C 1
ATOM 677 O O . TYR A 1 83 ? 13.204 -2.524 -10.706 1.00 95.12 83 TYR A O 1
ATOM 685 N N . LEU A 1 84 ? 12.447 -1.648 -8.783 1.00 92.81 84 LEU A N 1
ATOM 686 C CA . LEU A 1 84 ? 11.345 -0.916 -9.400 1.00 92.81 84 LEU A CA 1
ATOM 687 C C . LEU A 1 84 ? 11.822 0.433 -9.948 1.00 92.81 84 LEU A C 1
ATOM 689 O O . LEU A 1 84 ? 12.895 0.946 -9.606 1.00 92.81 84 LEU A O 1
ATOM 693 N N . SER A 1 85 ? 10.996 1.034 -10.802 1.00 92.06 85 SER A N 1
ATOM 694 C CA . SER A 1 85 ? 11.233 2.389 -11.288 1.00 92.06 85 SER A CA 1
ATOM 695 C C . SER A 1 85 ? 11.344 3.380 -10.113 1.00 92.06 85 SER A C 1
ATOM 697 O O . SER A 1 85 ? 10.763 3.152 -9.046 1.00 92.06 85 SER A O 1
ATOM 699 N N . PRO A 1 86 ? 12.058 4.511 -10.271 1.00 91.25 86 PRO A N 1
ATOM 700 C CA . PRO A 1 86 ? 12.161 5.521 -9.222 1.00 91.25 86 PRO A CA 1
ATOM 701 C C . PRO A 1 86 ? 10.825 5.948 -8.574 1.00 91.25 86 PRO A C 1
ATOM 703 O O . PRO A 1 86 ? 10.798 6.000 -7.342 1.00 91.25 86 PRO A O 1
ATOM 706 N N . PRO A 1 87 ? 9.728 6.217 -9.320 1.00 88.50 87 PRO A N 1
ATOM 707 C CA . PRO A 1 87 ? 8.454 6.586 -8.699 1.00 88.50 87 PRO A CA 1
ATOM 708 C C . PRO A 1 87 ? 7.814 5.438 -7.903 1.00 88.50 87 PRO A C 1
ATOM 710 O O . PRO A 1 87 ? 7.386 5.663 -6.771 1.00 88.50 87 PRO A O 1
ATOM 713 N N . LEU A 1 88 ? 7.803 4.203 -8.425 1.00 89.94 88 LEU A N 1
ATOM 714 C CA . LEU A 1 88 ? 7.269 3.046 -7.692 1.00 89.94 88 LEU A CA 1
ATOM 715 C C . LEU A 1 88 ? 8.095 2.750 -6.444 1.00 89.94 88 LEU A C 1
ATOM 717 O O . LEU A 1 88 ? 7.536 2.526 -5.374 1.00 89.94 88 LEU A O 1
ATOM 721 N N . ARG A 1 89 ? 9.424 2.788 -6.558 1.00 91.31 89 ARG A N 1
ATOM 722 C CA . ARG A 1 89 ? 10.332 2.586 -5.429 1.00 91.31 89 ARG A CA 1
ATOM 723 C C . ARG A 1 89 ? 10.066 3.593 -4.315 1.00 91.31 89 ARG A C 1
ATOM 725 O O . ARG A 1 89 ? 9.949 3.198 -3.159 1.00 91.31 89 ARG A O 1
ATOM 732 N N . ALA A 1 90 ? 9.946 4.878 -4.654 1.00 88.69 90 ALA A N 1
ATOM 733 C CA . ALA A 1 90 ? 9.644 5.922 -3.678 1.00 88.69 90 ALA A CA 1
ATOM 734 C C . ALA A 1 90 ? 8.292 5.684 -2.986 1.00 88.69 90 ALA A C 1
ATOM 736 O O . ALA A 1 90 ? 8.207 5.785 -1.764 1.00 88.69 90 ALA A O 1
ATOM 737 N N . PHE A 1 91 ? 7.264 5.305 -3.752 1.00 89.00 91 PHE A N 1
ATOM 738 C CA . PHE A 1 91 ? 5.947 4.974 -3.215 1.00 89.00 91 PHE A CA 1
ATOM 739 C C . PHE A 1 91 ? 5.961 3.741 -2.296 1.00 89.00 91 PHE A C 1
ATOM 741 O O . PHE A 1 91 ? 5.492 3.814 -1.166 1.00 89.00 91 PHE A O 1
ATOM 748 N N . PHE A 1 92 ? 6.532 2.611 -2.716 1.00 90.12 92 PHE A N 1
ATOM 749 C CA . PHE A 1 92 ? 6.576 1.421 -1.860 1.00 90.12 92 PHE A CA 1
ATOM 750 C C . PHE A 1 92 ? 7.412 1.647 -0.598 1.00 90.12 92 PHE A C 1
ATOM 752 O O . PHE A 1 92 ? 7.065 1.133 0.464 1.00 90.12 92 PHE A O 1
ATOM 759 N N . TYR A 1 93 ? 8.473 2.455 -0.672 1.00 89.06 93 TYR A N 1
ATOM 760 C CA . TYR A 1 93 ? 9.221 2.829 0.525 1.00 89.06 93 TYR A CA 1
ATOM 761 C C . TYR A 1 93 ? 8.456 3.756 1.463 1.00 89.06 93 TYR A C 1
ATOM 763 O O . TYR A 1 93 ? 8.681 3.680 2.668 1.00 89.06 93 TYR A O 1
ATOM 771 N N . SER A 1 94 ? 7.549 4.599 0.968 1.00 86.06 94 SER A N 1
ATOM 772 C CA . SER A 1 94 ? 6.761 5.468 1.843 1.00 86.06 94 SER A CA 1
ATOM 773 C C . SER A 1 94 ? 5.691 4.722 2.645 1.00 86.06 94 SER A C 1
ATOM 775 O O . SER A 1 94 ? 5.233 5.237 3.664 1.00 86.06 94 SER A O 1
ATOM 777 N N . LEU A 1 95 ? 5.333 3.500 2.233 1.00 87.75 95 LEU A N 1
ATOM 778 C CA . LEU A 1 95 ? 4.473 2.588 2.997 1.00 87.75 95 LEU A CA 1
ATOM 779 C C . LEU A 1 95 ? 5.197 1.924 4.176 1.00 87.75 95 LEU A C 1
ATOM 781 O O . LEU A 1 95 ? 4.545 1.412 5.087 1.00 87.75 95 LEU A O 1
ATOM 785 N N . ASN A 1 96 ? 6.530 1.918 4.171 1.00 84.19 96 ASN A N 1
ATOM 786 C CA . ASN A 1 96 ? 7.313 1.353 5.260 1.00 84.19 96 ASN A CA 1
ATOM 787 C C . ASN A 1 96 ? 7.496 2.400 6.362 1.00 84.19 96 ASN A C 1
ATOM 789 O O . ASN A 1 96 ? 7.972 3.511 6.121 1.00 84.19 96 ASN A O 1
ATOM 793 N N . SER A 1 97 ? 7.129 2.040 7.593 1.00 65.50 97 SER A N 1
ATOM 794 C CA . SER A 1 97 ? 7.383 2.878 8.765 1.00 65.50 97 SER A CA 1
ATOM 795 C C . SER A 1 97 ? 8.885 3.083 8.967 1.00 65.50 97 SER A C 1
ATOM 797 O O . SER A 1 97 ? 9.664 2.144 8.792 1.00 65.50 97 SER A O 1
ATOM 799 N N . ARG A 1 98 ? 9.274 4.288 9.385 1.00 57.41 98 ARG A N 1
ATOM 800 C CA . ARG A 1 98 ? 10.600 4.541 9.961 1.00 57.41 98 ARG A CA 1
ATOM 801 C C . ARG A 1 98 ? 10.635 4.170 11.435 1.00 57.41 98 ARG A C 1
ATOM 803 O O . ARG A 1 98 ? 9.588 4.350 12.097 1.00 57.41 98 ARG A O 1
#